Protein AF-A0A969D2W0-F1 (afdb_monomer)

Radius of gyration: 10.59 Å; Cα contacts (8 Å, |Δi|>4): 43; chains: 1; bounding box: 26×22×26 Å

Solvent-accessible surface area (backbone atoms only — not comparable to full-atom values): 3359 Å² total; per-residue (Å²): 131,55,78,61,57,56,49,52,52,50,27,65,74,68,35,39,40,36,59,66,52,52,52,53,54,49,53,45,63,73,62,71,80,60,52,73,69,59,48,54,51,52,50,52,51,52,52,35,39,76,71,65,66,31,42,82,44,126

Sequence (58 aa):
MSSIEKRAAKIFATRQITRADQGVLMSLFASGKISPEDEAMINKIYEALSAGRLRVVE

Secondary structure (DSSP, 8-state):
--HHHHHHHHHHHHTEEEHHHHHHHHHHHHTS---HHHHHHHHHHHHHHHTTSSEEE-

Foldseek 3Di:
DDPLVVQLVVCLVVLEDEPVNVVVLVVQVVVVPDDPVSVVSSVVSVVCVVVVSHDYDD

Structure (mmCIF, N/CA/C/O backbone):
data_AF-A0A969D2W0-F1
#
_entry.id   AF-A0A969D2W0-F1
#
loop_
_atom_site.group_PDB
_atom_site.id
_atom_site.type_symbol
_atom_site.label_atom_id
_atom_site.label_alt_id
_atom_site.label_comp_id
_atom_site.label_asym_id
_atom_site.label_entity_id
_atom_site.label_seq_id
_atom_site.pdbx_PDB_ins_code
_atom_site.Cartn_x
_atom_site.Cartn_y
_atom_site.Cartn_z
_atom_site.occupancy
_atom_site.B_iso_or_equiv
_atom_site.auth_seq_id
_atom_site.auth_comp_id
_atom_site.auth_asym_id
_atom_site.auth_atom_id
_atom_site.pdbx_PDB_model_num
ATOM 1 N N . MET A 1 1 ? 14.002 8.895 5.334 1.00 58.00 1 MET A N 1
ATOM 2 C CA . MET A 1 1 ? 12.716 8.174 5.312 1.00 58.00 1 MET A CA 1
ATOM 3 C C . MET A 1 1 ? 11.926 8.574 4.080 1.00 58.00 1 MET A C 1
ATOM 5 O O . MET A 1 1 ? 11.519 9.735 3.999 1.00 58.00 1 MET A O 1
ATOM 9 N N . SER A 1 2 ? 11.753 7.647 3.138 1.00 75.94 2 SER A N 1
ATOM 10 C CA . SER A 1 2 ? 10.954 7.826 1.920 1.00 75.94 2 SER A CA 1
ATOM 11 C C . SER A 1 2 ? 9.459 7.979 2.250 1.00 75.94 2 SER A C 1
ATOM 13 O O . SER A 1 2 ? 9.009 7.717 3.372 1.00 75.94 2 SER A O 1
ATOM 15 N N . SER A 1 3 ? 8.666 8.443 1.279 1.00 84.31 3 SER A N 1
ATOM 16 C CA . SER A 1 3 ? 7.204 8.553 1.428 1.00 84.31 3 SER A CA 1
ATOM 17 C C . SER A 1 3 ? 6.550 7.182 1.670 1.00 84.31 3 SER A C 1
ATOM 19 O O . SER A 1 3 ? 5.601 7.071 2.450 1.00 84.31 3 SER A O 1
ATOM 21 N N . ILE A 1 4 ? 7.098 6.128 1.058 1.00 89.31 4 ILE A N 1
ATOM 22 C CA . ILE A 1 4 ? 6.604 4.749 1.160 1.00 89.31 4 ILE A CA 1
ATOM 23 C C . ILE A 1 4 ? 6.943 4.158 2.519 1.00 89.31 4 ILE A C 1
ATOM 25 O O . ILE A 1 4 ? 6.051 3.625 3.169 1.00 89.31 4 ILE A O 1
ATOM 29 N N . GLU A 1 5 ? 8.171 4.346 3.006 1.00 90.69 5 GLU A N 1
ATOM 30 C CA . GLU A 1 5 ? 8.581 3.888 4.338 1.00 90.69 5 GLU A CA 1
ATOM 31 C C . GLU A 1 5 ? 7.665 4.431 5.437 1.00 90.69 5 GLU A C 1
ATOM 33 O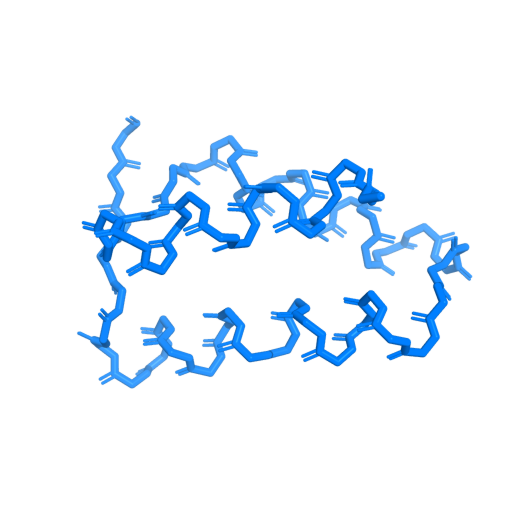 O . GLU A 1 5 ? 7.195 3.685 6.295 1.00 90.69 5 GLU A O 1
ATOM 38 N N . LYS A 1 6 ? 7.347 5.732 5.389 1.00 92.81 6 LYS A N 1
ATOM 39 C CA . LYS A 1 6 ? 6.427 6.354 6.355 1.00 92.81 6 LYS A CA 1
ATOM 40 C C . LYS A 1 6 ? 5.018 5.773 6.256 1.00 92.81 6 LYS A C 1
ATOM 42 O O . LYS A 1 6 ? 4.364 5.562 7.278 1.00 92.81 6 LYS A O 1
ATOM 47 N N . ARG A 1 7 ? 4.542 5.521 5.035 1.00 93.94 7 ARG A N 1
ATOM 48 C CA . ARG A 1 7 ? 3.206 4.964 4.793 1.00 93.94 7 ARG A CA 1
ATOM 49 C C . ARG A 1 7 ? 3.117 3.512 5.258 1.00 93.94 7 ARG A C 1
ATOM 51 O O . ARG A 1 7 ? 2.189 3.175 5.984 1.00 93.94 7 ARG A O 1
ATOM 58 N N . ALA A 1 8 ? 4.111 2.692 4.931 1.00 94.62 8 ALA A N 1
ATOM 59 C CA . ALA A 1 8 ? 4.231 1.318 5.400 1.00 94.62 8 ALA A CA 1
ATOM 60 C C . ALA A 1 8 ? 4.288 1.255 6.930 1.00 94.62 8 ALA A C 1
ATOM 62 O O . ALA A 1 8 ? 3.533 0.502 7.542 1.00 94.62 8 ALA A O 1
ATOM 63 N N . ALA A 1 9 ? 5.111 2.100 7.560 1.00 95.62 9 ALA A N 1
ATOM 64 C CA . ALA A 1 9 ? 5.193 2.187 9.015 1.00 95.62 9 ALA A CA 1
ATOM 65 C C . ALA A 1 9 ? 3.828 2.505 9.644 1.00 95.62 9 ALA A C 1
ATOM 67 O O . ALA A 1 9 ? 3.431 1.848 10.605 1.00 95.62 9 ALA A O 1
ATOM 68 N N . LYS A 1 10 ? 3.074 3.454 9.070 1.00 96.06 10 LYS A N 1
ATOM 69 C CA . LYS A 1 10 ? 1.711 3.766 9.520 1.00 96.06 10 LYS A CA 1
ATOM 70 C C . LYS A 1 10 ? 0.778 2.559 9.382 1.00 96.06 10 LYS A C 1
ATOM 72 O O . LYS A 1 10 ? 0.103 2.230 10.350 1.00 96.06 10 LYS A O 1
ATOM 77 N N . ILE A 1 11 ? 0.770 1.894 8.224 1.00 97.25 11 ILE A N 1
ATOM 78 C CA . ILE A 1 11 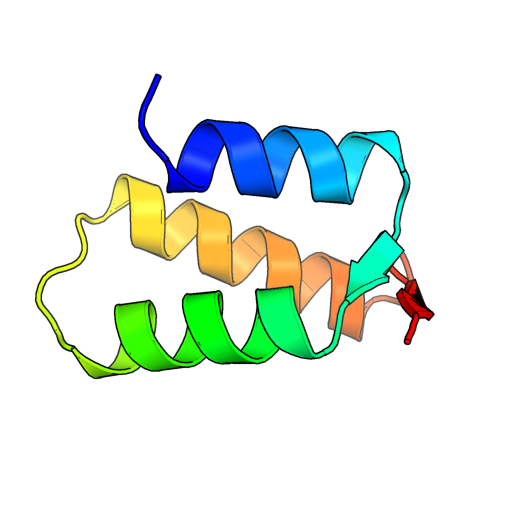? -0.080 0.724 7.947 1.00 97.25 11 ILE A CA 1
ATOM 79 C C . ILE A 1 11 ? 0.180 -0.403 8.953 1.00 97.25 11 ILE A C 1
ATOM 81 O O . ILE A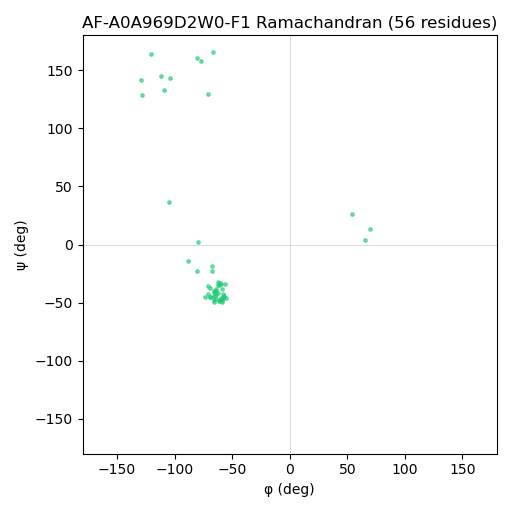 1 11 ? -0.756 -0.974 9.512 1.00 97.25 11 ILE A O 1
ATOM 85 N N . PHE A 1 12 ? 1.449 -0.713 9.226 1.00 97.31 12 PHE A N 1
ATOM 86 C CA . PHE A 1 12 ? 1.801 -1.761 10.183 1.00 97.31 12 PHE A CA 1
ATOM 87 C C . PHE A 1 12 ? 1.513 -1.362 11.632 1.00 97.31 12 PHE A C 1
ATOM 89 O O . PHE A 1 12 ? 1.074 -2.207 12.412 1.00 97.31 12 PHE A O 1
ATOM 96 N N . ALA A 1 13 ? 1.704 -0.089 11.988 1.00 97.62 13 ALA A N 1
ATOM 97 C CA . ALA A 1 13 ? 1.392 0.413 13.323 1.00 97.62 13 ALA A CA 1
ATOM 98 C C . ALA A 1 13 ? -0.113 0.353 13.627 1.00 97.62 13 ALA A C 1
ATOM 100 O O . ALA A 1 13 ? -0.502 -0.017 14.732 1.00 97.62 13 ALA A O 1
ATOM 101 N N . THR A 1 14 ? -0.966 0.677 12.652 1.00 97.38 14 THR A N 1
ATOM 102 C CA . THR A 1 14 ? -2.428 0.646 12.821 1.00 97.38 14 THR A CA 1
ATOM 103 C C . THR A 1 14 ? -3.045 -0.714 12.503 1.00 97.38 14 THR A C 1
ATOM 105 O O . THR A 1 14 ? -4.207 -0.944 12.830 1.00 97.38 14 THR A O 1
ATOM 108 N N . ARG A 1 15 ? -2.295 -1.615 11.853 1.00 97.50 15 ARG A N 1
ATOM 109 C CA . ARG A 1 15 ? -2.799 -2.849 11.218 1.00 97.50 15 ARG A CA 1
ATOM 110 C C . ARG A 1 15 ? -3.941 -2.595 10.229 1.00 97.50 15 ARG A C 1
ATOM 112 O O . ARG A 1 15 ? -4.787 -3.461 9.995 1.00 97.50 15 ARG A O 1
ATOM 119 N N . GLN A 1 16 ? -3.975 -1.398 9.658 1.00 97.81 16 GLN A N 1
ATOM 120 C CA . GLN A 1 16 ? -5.030 -0.939 8.768 1.00 97.81 16 GLN A CA 1
ATOM 121 C C . GLN A 1 16 ? -4.422 -0.388 7.491 1.00 97.81 16 GLN A C 1
ATOM 123 O O . GLN A 1 16 ? -3.408 0.305 7.521 1.00 97.81 16 GLN A O 1
ATOM 128 N N . ILE A 1 17 ? -5.082 -0.663 6.375 1.00 97.88 17 ILE A N 1
ATOM 129 C CA . ILE A 1 17 ? -4.743 -0.096 5.076 1.00 97.88 17 ILE A CA 1
ATOM 130 C C . ILE A 1 17 ? -5.998 0.517 4.465 1.00 97.88 17 ILE A C 1
ATOM 132 O O . ILE A 1 17 ? -7.037 -0.138 4.413 1.00 97.88 17 ILE A O 1
ATOM 136 N N . THR A 1 18 ? -5.928 1.773 4.030 1.00 97.12 18 THR A N 1
ATOM 137 C CA . THR A 1 18 ? -7.063 2.406 3.341 1.00 97.12 18 THR A CA 1
ATOM 138 C C . THR A 1 18 ? -7.109 1.975 1.876 1.00 97.12 18 THR A C 1
ATOM 140 O O . THR A 1 18 ? -6.090 1.579 1.296 1.00 97.12 18 THR A O 1
ATOM 143 N N . ARG A 1 19 ? -8.264 2.114 1.218 1.00 95.62 19 ARG A N 1
ATOM 144 C CA . ARG A 1 19 ? -8.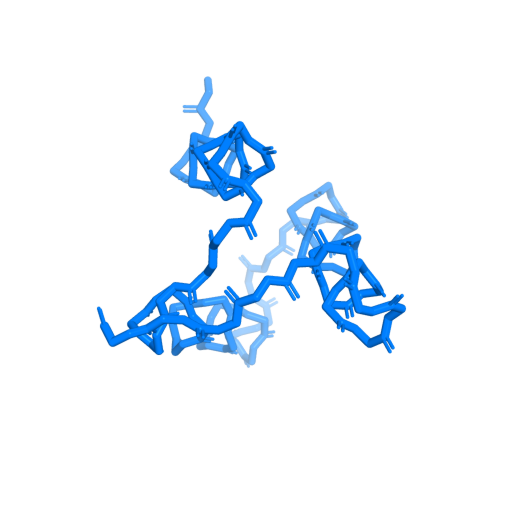332 1.941 -0.247 1.00 95.62 19 ARG A CA 1
ATOM 145 C C . ARG A 1 19 ? -7.444 2.949 -0.985 1.00 95.62 19 ARG A C 1
ATOM 147 O O . ARG A 1 19 ? -6.860 2.616 -2.015 1.00 95.62 19 ARG A O 1
ATOM 154 N N . ALA A 1 20 ? -7.293 4.156 -0.437 1.00 95.31 20 ALA A N 1
ATOM 155 C CA . ALA A 1 20 ? -6.383 5.166 -0.970 1.00 95.31 20 ALA A CA 1
ATOM 156 C C . ALA A 1 20 ? -4.916 4.713 -0.890 1.00 95.31 20 ALA A C 1
ATOM 158 O O . ALA A 1 20 ? -4.176 4.863 -1.861 1.00 95.31 20 ALA A O 1
ATOM 159 N N . ASP A 1 21 ? -4.502 4.104 0.228 1.00 95.44 21 ASP A N 1
ATOM 160 C CA . ASP A 1 21 ? -3.169 3.510 0.357 1.00 95.44 21 ASP A CA 1
ATOM 161 C C . ASP A 1 21 ? -2.952 2.430 -0.706 1.00 95.44 21 ASP A C 1
ATOM 163 O O . ASP A 1 21 ? -1.951 2.474 -1.413 1.00 95.44 21 ASP A O 1
ATOM 167 N N . GLN A 1 22 ? -3.905 1.508 -0.882 1.00 95.12 22 GLN A N 1
ATOM 168 C CA . GLN A 1 22 ? -3.809 0.463 -1.908 1.00 95.12 22 GLN A CA 1
ATOM 169 C C . GLN A 1 22 ? -3.656 1.042 -3.319 1.00 95.12 22 GLN A C 1
ATOM 171 O O . GLN A 1 22 ? -2.831 0.550 -4.085 1.00 95.12 22 GLN A O 1
ATOM 176 N N . GLY A 1 23 ? -4.411 2.092 -3.654 1.00 95.44 23 GLY A N 1
ATOM 177 C CA . GLY A 1 23 ? -4.302 2.772 -4.946 1.00 95.44 23 GLY A CA 1
ATOM 178 C C . GLY A 1 23 ? -2.924 3.398 -5.169 1.00 95.44 23 GLY A C 1
ATOM 179 O O . GLY A 1 23 ? -2.360 3.271 -6.254 1.00 95.44 23 GLY A O 1
ATOM 180 N N . VAL A 1 24 ? -2.349 4.021 -4.135 1.00 93.62 24 VAL A N 1
ATOM 181 C CA . VAL A 1 24 ? -0.994 4.593 -4.191 1.00 93.62 24 VAL A CA 1
ATOM 182 C C . VAL A 1 24 ? 0.067 3.502 -4.343 1.00 93.62 24 VAL A C 1
ATOM 184 O O . VAL A 1 24 ? 0.970 3.649 -5.162 1.00 93.62 24 VAL A O 1
ATOM 187 N N . LEU A 1 25 ? -0.028 2.408 -3.583 1.00 94.19 25 LEU A N 1
ATOM 188 C CA . LEU A 1 25 ? 0.941 1.310 -3.669 1.00 94.19 25 LEU A CA 1
ATOM 189 C C . LEU A 1 25 ? 0.869 0.616 -5.037 1.00 94.19 25 LEU A C 1
ATOM 191 O O . LEU A 1 25 ? 1.906 0.359 -5.640 1.00 94.19 25 LEU A O 1
ATOM 195 N N . MET A 1 26 ? -0.338 0.383 -5.564 1.00 93.12 26 MET A N 1
ATOM 196 C CA . MET A 1 26 ? -0.528 -0.195 -6.899 1.00 93.12 26 MET A CA 1
ATOM 197 C C . MET A 1 26 ? -0.022 0.717 -8.012 1.00 93.12 26 MET A C 1
ATOM 199 O O . MET A 1 26 ? 0.645 0.236 -8.924 1.00 93.12 26 MET A O 1
ATOM 203 N N . SER A 1 27 ? -0.308 2.022 -7.957 1.00 93.62 27 SER A N 1
ATOM 204 C CA . SER A 1 27 ? 0.163 2.948 -8.993 1.00 93.62 27 SER A CA 1
ATOM 205 C C . SER A 1 27 ? 1.685 3.042 -9.007 1.00 93.62 27 SER A C 1
ATOM 207 O O . SER A 1 27 ? 2.298 3.061 -10.074 1.00 93.62 27 SER A O 1
ATOM 209 N N . LEU A 1 28 ? 2.300 3.029 -7.825 1.00 90.94 28 LEU A N 1
ATOM 210 C CA . LEU A 1 28 ? 3.742 3.032 -7.682 1.00 90.94 28 LEU A CA 1
ATOM 211 C C . LEU A 1 28 ? 4.365 1.746 -8.230 1.00 90.94 28 LEU A C 1
ATOM 213 O O . LEU A 1 28 ? 5.297 1.827 -9.028 1.00 90.94 28 LEU A O 1
ATOM 217 N N . PHE A 1 29 ? 3.823 0.585 -7.859 1.00 89.06 29 PHE A N 1
ATOM 218 C CA . PHE A 1 29 ? 4.279 -0.709 -8.364 1.00 89.06 29 PHE A CA 1
ATOM 219 C C . PHE A 1 29 ? 4.160 -0.781 -9.897 1.00 89.06 29 PHE A C 1
ATOM 221 O O . PHE A 1 29 ? 5.118 -1.115 -10.588 1.00 89.06 29 PHE A O 1
ATOM 228 N N . ALA A 1 30 ? 3.018 -0.359 -10.450 1.00 91.06 30 ALA A N 1
ATOM 229 C CA . ALA A 1 30 ? 2.769 -0.346 -11.892 1.00 91.06 30 ALA A CA 1
ATOM 230 C C . ALA A 1 30 ? 3.634 0.667 -12.664 1.00 91.06 30 ALA A C 1
ATOM 232 O O . ALA A 1 30 ? 3.841 0.505 -13.865 1.00 91.06 30 ALA A O 1
ATOM 233 N N . SER A 1 31 ? 4.150 1.711 -12.004 1.00 90.44 31 SER A N 1
ATOM 234 C CA . SER A 1 31 ? 4.976 2.734 -12.658 1.00 90.44 31 SER A CA 1
AT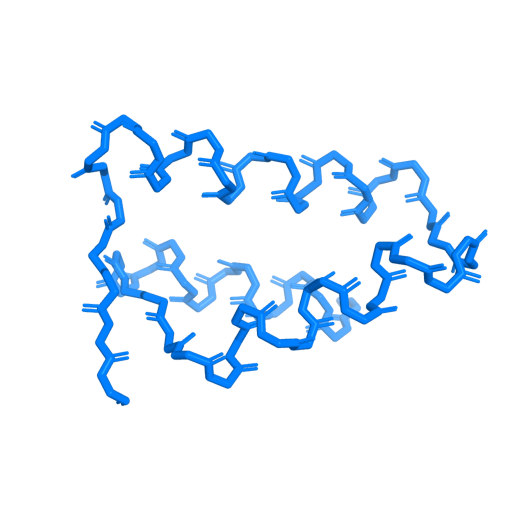OM 235 C C . SER A 1 31 ? 6.333 2.212 -13.146 1.00 90.44 31 SER A C 1
ATOM 237 O O . SER A 1 31 ? 6.980 2.880 -13.954 1.00 90.44 31 SER A O 1
ATOM 239 N N . GLY A 1 32 ? 6.793 1.066 -12.626 1.00 82.69 32 GLY A N 1
ATOM 240 C CA . GLY A 1 32 ? 8.101 0.479 -12.938 1.00 82.69 32 GLY A CA 1
ATOM 241 C C . GLY A 1 32 ? 9.306 1.310 -12.474 1.00 82.69 32 GLY A C 1
ATOM 242 O O . GLY A 1 32 ? 10.442 0.939 -12.749 1.00 82.69 32 GLY A O 1
ATOM 243 N N . LYS A 1 33 ? 9.085 2.435 -11.778 1.00 85.25 33 LYS A N 1
ATOM 244 C CA . LYS A 1 33 ? 10.123 3.350 -11.265 1.00 85.25 33 LYS A CA 1
ATOM 245 C C . LYS A 1 33 ? 10.315 3.206 -9.753 1.00 85.25 33 LYS A C 1
ATOM 247 O O . LYS A 1 33 ? 10.500 4.199 -9.051 1.00 85.25 33 LYS A O 1
ATOM 252 N N . ILE A 1 34 ? 10.209 1.984 -9.252 1.00 89.81 34 ILE A N 1
ATOM 253 C CA . ILE A 1 34 ? 10.327 1.661 -7.832 1.00 89.81 34 ILE A CA 1
ATOM 254 C C . ILE A 1 34 ? 11.694 1.032 -7.553 1.00 89.81 34 ILE A C 1
ATOM 256 O O . ILE A 1 34 ? 12.226 0.313 -8.398 1.00 89.81 34 ILE A O 1
ATOM 260 N N . SER A 1 35 ? 12.291 1.333 -6.399 1.00 92.38 35 SER A N 1
ATOM 261 C CA . SER A 1 35 ? 13.526 0.664 -5.987 1.00 92.38 35 SER A CA 1
ATOM 262 C C . SER A 1 35 ? 13.227 -0.752 -5.467 1.00 92.38 35 SER A C 1
ATOM 264 O O . SER A 1 35 ? 12.104 -1.008 -5.020 1.00 92.38 35 SER A O 1
ATOM 266 N N . PRO A 1 36 ? 14.208 -1.672 -5.461 1.00 92.38 36 PRO A N 1
ATOM 267 C CA . PRO A 1 36 ? 14.021 -3.011 -4.897 1.00 92.38 36 PRO A CA 1
ATOM 268 C C . PRO A 1 36 ? 13.558 -2.999 -3.431 1.00 92.38 36 PRO A C 1
ATOM 270 O O . PRO A 1 36 ? 12.795 -3.864 -3.003 1.00 92.38 36 PRO A O 1
ATOM 273 N N . GLU A 1 37 ? 14.000 -2.015 -2.646 1.00 92.19 37 GLU A N 1
ATOM 274 C CA . GLU A 1 37 ? 13.620 -1.862 -1.240 1.00 92.19 37 GLU A CA 1
ATOM 275 C C . GLU A 1 37 ? 12.151 -1.458 -1.088 1.00 92.19 37 GLU A C 1
ATOM 277 O O . GLU A 1 37 ? 11.429 -2.036 -0.269 1.00 92.19 37 GLU A O 1
ATOM 282 N N . ASP A 1 38 ? 11.703 -0.490 -1.889 1.00 92.44 38 ASP A N 1
ATOM 283 C CA . ASP A 1 38 ? 10.311 -0.051 -1.906 1.00 92.44 38 ASP A CA 1
ATOM 284 C C . ASP A 1 38 ? 9.401 -1.185 -2.419 1.00 92.44 38 ASP A C 1
ATOM 286 O O . ASP A 1 38 ? 8.345 -1.437 -1.837 1.00 92.44 38 ASP A O 1
ATOM 290 N N . GLU A 1 39 ? 9.827 -1.936 -3.441 1.00 94.00 39 GLU A N 1
ATOM 291 C CA . GLU A 1 39 ? 9.101 -3.106 -3.952 1.00 94.00 39 GLU A CA 1
ATOM 292 C C . GLU A 1 39 ? 8.947 -4.190 -2.877 1.00 94.00 39 GLU A C 1
ATOM 294 O O . GLU A 1 39 ? 7.839 -4.661 -2.607 1.00 94.00 39 GLU A O 1
ATOM 299 N N . ALA A 1 40 ? 10.037 -4.534 -2.186 1.00 94.31 40 ALA A N 1
ATOM 300 C CA . ALA A 1 40 ? 10.006 -5.491 -1.085 1.00 94.31 40 ALA A CA 1
ATOM 301 C C . ALA A 1 40 ? 9.072 -5.035 0.050 1.00 94.31 40 ALA A C 1
ATOM 303 O O . ALA A 1 40 ? 8.424 -5.858 0.702 1.00 94.31 40 ALA A O 1
ATOM 304 N N . MET A 1 41 ? 8.981 -3.726 0.296 1.00 95.06 41 MET A N 1
ATOM 305 C CA . MET A 1 41 ? 8.082 -3.168 1.300 1.00 95.06 41 MET A CA 1
ATOM 306 C C . MET A 1 41 ? 6.612 -3.274 0.883 1.00 95.06 41 MET A C 1
ATOM 308 O O . MET A 1 41 ? 5.775 -3.663 1.700 1.00 95.06 41 MET A O 1
ATOM 312 N N . ILE A 1 42 ? 6.304 -2.991 -0.384 1.00 94.94 42 ILE A N 1
ATOM 313 C CA . ILE A 1 42 ? 4.965 -3.174 -0.952 1.00 94.94 42 ILE A CA 1
ATOM 314 C C . ILE A 1 42 ? 4.544 -4.643 -0.872 1.00 94.94 42 ILE A C 1
ATOM 316 O O . ILE A 1 42 ? 3.450 -4.939 -0.386 1.00 94.94 42 ILE A O 1
ATOM 320 N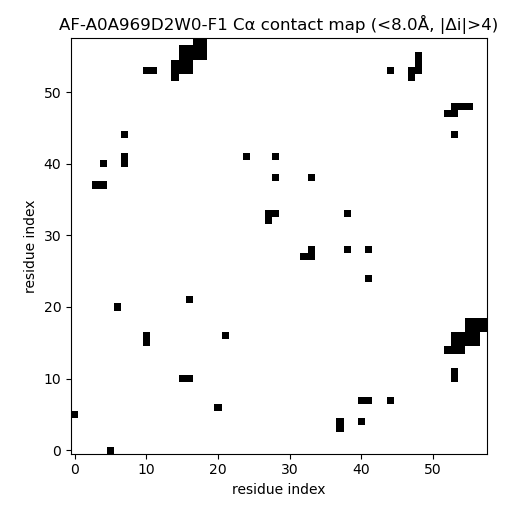 N . ASN A 1 43 ? 5.423 -5.564 -1.267 1.00 96.19 43 ASN A N 1
ATOM 321 C CA . ASN A 1 43 ? 5.146 -6.999 -1.217 1.00 96.19 43 ASN A CA 1
ATOM 322 C C . ASN A 1 43 ? 4.812 -7.457 0.209 1.00 96.19 43 ASN A C 1
ATOM 324 O O . ASN A 1 43 ? 3.785 -8.098 0.420 1.00 96.19 43 ASN A O 1
ATOM 328 N N . LYS A 1 44 ? 5.578 -7.017 1.218 1.00 96.88 44 LYS A N 1
ATOM 329 C CA . LYS A 1 44 ? 5.281 -7.305 2.635 1.00 96.88 44 LYS A CA 1
ATOM 330 C C . LYS A 1 44 ? 3.908 -6.801 3.083 1.00 96.88 44 LYS A C 1
ATOM 332 O O . LYS A 1 44 ? 3.245 -7.463 3.884 1.00 96.88 44 LYS A O 1
ATOM 337 N N . ILE A 1 45 ? 3.476 -5.632 2.607 1.00 96.94 45 ILE A N 1
ATOM 338 C CA . ILE A 1 45 ? 2.141 -5.098 2.913 1.00 96.94 45 ILE A CA 1
ATOM 339 C C . ILE A 1 45 ? 1.064 -6.019 2.325 1.00 96.94 45 ILE A C 1
ATOM 341 O O . ILE A 1 45 ? 0.126 -6.387 3.033 1.00 96.94 45 ILE A O 1
ATOM 345 N N . TYR A 1 46 ? 1.202 -6.437 1.065 1.00 96.81 46 TYR A N 1
ATOM 346 C CA . TYR A 1 46 ? 0.224 -7.319 0.420 1.00 96.81 46 TYR A CA 1
ATOM 347 C C . TYR A 1 46 ? 0.216 -8.736 0.994 1.00 96.81 46 TYR A C 1
ATOM 349 O O . TYR A 1 46 ? -0.860 -9.302 1.188 1.00 96.81 46 TYR A O 1
ATOM 357 N N . GLU A 1 47 ? 1.372 -9.287 1.355 1.00 98.06 47 GLU A N 1
ATOM 358 C CA . GLU A 1 47 ? 1.458 -10.551 2.088 1.00 98.06 47 GLU A CA 1
ATOM 359 C C . GLU A 1 47 ? 0.704 -10.460 3.418 1.00 98.06 47 GLU A C 1
ATOM 361 O O . GLU A 1 47 ? -0.152 -11.29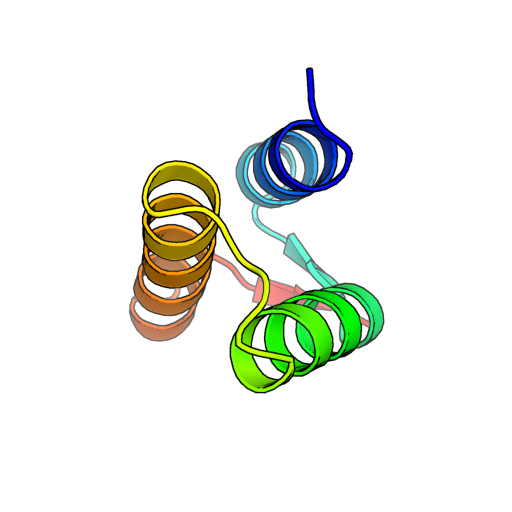5 3.711 1.00 98.06 47 GLU A O 1
ATOM 366 N N . ALA A 1 48 ? 0.953 -9.411 4.209 1.00 97.69 48 ALA A N 1
ATOM 367 C CA . ALA A 1 48 ? 0.269 -9.201 5.481 1.00 97.69 48 ALA A CA 1
ATOM 368 C C . ALA A 1 48 ? -1.246 -9.012 5.307 1.00 97.69 48 ALA A C 1
ATOM 370 O O . ALA A 1 48 ? -2.019 -9.493 6.138 1.00 97.69 48 ALA A O 1
ATOM 371 N N . LEU A 1 49 ? -1.676 -8.366 4.222 1.00 96.75 49 LEU A N 1
ATOM 372 C CA . LEU A 1 49 ? -3.084 -8.252 3.861 1.00 96.75 49 LEU A CA 1
ATOM 373 C C . LEU A 1 49 ? -3.698 -9.614 3.502 1.00 96.75 49 LEU A C 1
ATOM 375 O O . LEU A 1 49 ? -4.731 -9.972 4.061 1.00 96.75 49 LEU A O 1
ATOM 379 N N . SER A 1 50 ? -3.054 -10.399 2.632 1.00 97.06 50 SER A N 1
ATOM 380 C CA . SER A 1 50 ? -3.530 -11.735 2.236 1.00 97.06 50 SER A CA 1
ATOM 381 C C . SER A 1 50 ? -3.590 -12.720 3.408 1.00 97.06 50 SER A C 1
ATOM 383 O O . SER A 1 50 ? -4.491 -13.550 3.481 1.00 97.06 50 SER A O 1
ATOM 385 N N . ALA A 1 51 ? -2.677 -12.575 4.372 1.00 97.62 51 ALA A N 1
ATOM 386 C CA . ALA A 1 51 ? -2.631 -13.369 5.593 1.00 97.62 51 ALA A CA 1
ATOM 387 C C . ALA A 1 51 ? -3.633 -12.895 6.665 1.00 97.62 51 ALA A C 1
ATOM 389 O O . ALA A 1 51 ? -3.621 -13.414 7.781 1.00 97.62 51 ALA A O 1
ATOM 390 N N . GLY A 1 52 ? -4.448 -11.871 6.380 1.00 97.00 52 GLY A N 1
ATOM 391 C CA . GLY A 1 52 ? -5.421 -11.307 7.320 1.00 97.00 52 GLY A CA 1
ATOM 392 C C . GLY A 1 52 ? -4.806 -10.537 8.497 1.00 97.00 52 GLY A C 1
ATOM 393 O O . GLY A 1 52 ? -5.499 -10.247 9.470 1.00 97.00 52 GLY A O 1
ATOM 394 N N . ARG A 1 53 ? -3.509 -10.198 8.439 1.00 97.44 53 ARG A N 1
ATOM 395 C CA . ARG A 1 53 ? -2.801 -9.419 9.478 1.00 97.44 53 ARG A CA 1
ATOM 396 C C . ARG A 1 53 ? -3.055 -7.918 9.360 1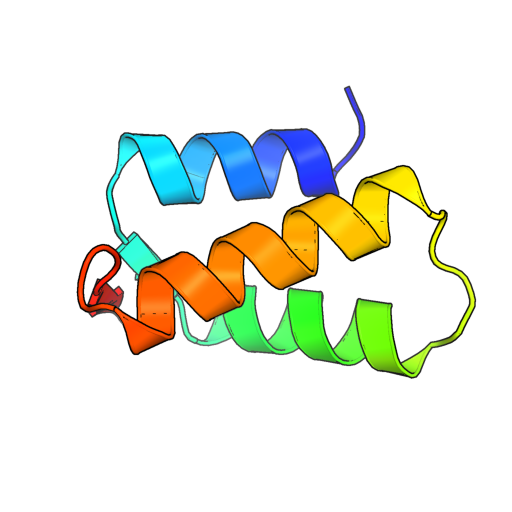.00 97.44 53 ARG A C 1
ATOM 398 O O . ARG A 1 53 ? -2.886 -7.196 10.341 1.00 97.44 53 ARG A O 1
ATOM 405 N N . LEU A 1 54 ? -3.438 -7.461 8.170 1.00 98.12 54 LEU A N 1
ATOM 406 C CA . LEU A 1 54 ? -3.930 -6.112 7.913 1.00 98.12 54 LEU A CA 1
ATOM 407 C C . LEU A 1 54 ? -5.408 -6.172 7.547 1.00 98.12 54 LEU A C 1
ATOM 409 O O . LEU A 1 54 ? -5.850 -7.091 6.859 1.00 98.12 54 LEU A O 1
ATOM 413 N N . ARG A 1 55 ? -6.160 -5.157 7.968 1.00 97.44 55 ARG A N 1
ATOM 414 C CA . ARG A 1 55 ? -7.562 -4.983 7.589 1.00 97.44 55 ARG A CA 1
ATOM 415 C C . ARG A 1 55 ? -7.704 -3.801 6.640 1.00 97.44 55 ARG A C 1
ATOM 417 O O . ARG A 1 55 ? -7.178 -2.724 6.918 1.00 97.44 55 ARG A O 1
ATOM 424 N N . VAL A 1 56 ? -8.447 -3.989 5.551 1.00 96.94 56 VAL A N 1
ATOM 425 C CA . VAL A 1 56 ? -8.841 -2.864 4.695 1.00 96.94 56 VAL A CA 1
ATOM 426 C C . VAL A 1 56 ? -9.875 -2.020 5.431 1.00 96.94 56 VAL A C 1
ATOM 428 O O . VAL A 1 56 ? -10.859 -2.555 5.949 1.00 96.94 56 VAL A O 1
ATOM 431 N N . VAL A 1 57 ? -9.639 -0.716 5.475 1.00 95.75 57 VAL A N 1
ATOM 432 C CA . VAL A 1 57 ? -10.567 0.294 5.989 1.00 95.75 57 VAL A CA 1
ATOM 433 C C . VAL A 1 57 ? -10.887 1.306 4.886 1.00 95.75 57 VAL A C 1
ATOM 435 O O . VAL A 1 57 ? -10.213 1.330 3.851 1.00 95.75 57 VAL A O 1
ATOM 438 N N . GLU A 1 58 ? -11.950 2.081 5.084 1.00 86.75 58 GLU A N 1
ATOM 439 C CA . GLU A 1 58 ? -12.361 3.149 4.160 1.00 86.75 58 GLU A CA 1
ATOM 440 C C . GLU A 1 58 ? -11.362 4.315 4.205 1.00 86.75 58 GLU A C 1
ATOM 442 O O . GLU A 1 58 ? -11.059 4.793 5.324 1.00 86.75 58 GLU A O 1
#

pLDDT: mean 93.33, std 6.34, range [58.0, 98.12]

Nearest PDB structure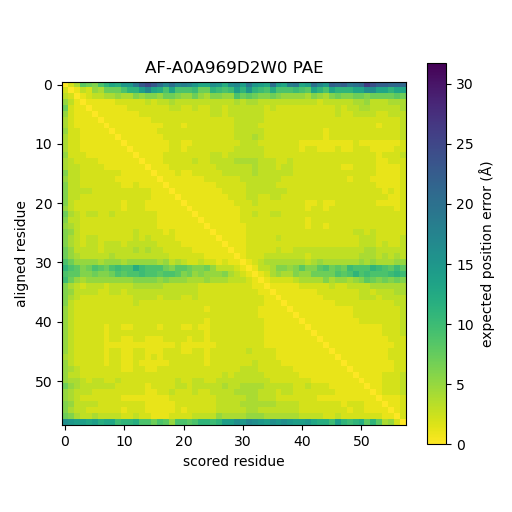s (foldseek):
  5uym-assembly1_11  TM=5.284E-01  e=4.216E+00  Escherichia coli K-12

Mean predicted aligned error: 2.84 Å